Protein AF-A0A359C9A6-F1 (afdb_monomer_lite)

Structure (mmCIF, N/CA/C/O backbone):
data_AF-A0A359C9A6-F1
#
_entry.id   AF-A0A359C9A6-F1
#
loop_
_atom_site.group_PDB
_atom_site.id
_atom_site.type_symbol
_atom_site.label_atom_id
_atom_site.label_alt_id
_atom_site.label_comp_id
_atom_site.label_asym_id
_atom_site.label_entity_id
_atom_site.label_seq_id
_atom_site.pdbx_PDB_ins_code
_atom_site.Cartn_x
_atom_site.Cartn_y
_atom_site.Cartn_z
_atom_site.occupancy
_atom_site.B_iso_or_equiv
_atom_site.auth_seq_id
_atom_site.auth_comp_id
_atom_site.auth_asym_id
_atom_site.auth_atom_id
_atom_site.pdbx_PDB_model_num
ATOM 1 N N . MET A 1 1 ? 61.097 2.275 -68.998 1.00 52.09 1 MET A N 1
ATOM 2 C CA . MET A 1 1 ? 60.947 2.736 -67.596 1.00 52.09 1 MET A CA 1
ATOM 3 C C . MET A 1 1 ? 59.602 3.416 -67.296 1.00 52.09 1 MET A C 1
ATOM 5 O O . MET A 1 1 ? 59.250 3.487 -66.130 1.00 52.09 1 MET A O 1
ATOM 9 N N . GLY A 1 2 ? 58.821 3.863 -68.295 1.00 54.09 2 GLY A N 1
ATOM 10 C CA . GLY A 1 2 ? 57.549 4.572 -68.066 1.00 54.09 2 GLY A CA 1
ATOM 11 C C . GLY A 1 2 ? 56.332 3.724 -67.656 1.00 54.09 2 GLY A C 1
ATOM 12 O O . GLY A 1 2 ? 55.500 4.231 -66.917 1.00 54.09 2 GLY A O 1
ATOM 13 N N . SER A 1 3 ? 56.217 2.447 -68.058 1.00 57.09 3 SER A N 1
ATOM 14 C CA . SER A 1 3 ? 54.986 1.664 -67.798 1.00 57.09 3 SER A CA 1
ATOM 15 C C . SER A 1 3 ? 54.870 1.085 -66.380 1.00 57.09 3 SER A C 1
ATOM 17 O O . SER A 1 3 ? 53.768 0.799 -65.929 1.00 57.09 3 SER A O 1
ATOM 19 N N . LEU A 1 4 ? 55.984 0.946 -65.653 1.00 55.94 4 LEU A N 1
ATOM 20 C CA . LEU A 1 4 ? 55.997 0.465 -64.261 1.00 55.94 4 LEU A CA 1
ATOM 21 C C . LEU A 1 4 ? 55.474 1.516 -63.267 1.00 55.94 4 LEU A C 1
ATOM 23 O O . LEU A 1 4 ? 54.901 1.164 -62.241 1.00 55.94 4 LEU A O 1
ATOM 27 N N . ILE A 1 5 ? 55.636 2.806 -63.577 1.00 58.06 5 ILE A N 1
ATOM 28 C CA . ILE A 1 5 ? 55.186 3.910 -62.714 1.00 58.06 5 ILE A CA 1
ATOM 29 C C . ILE A 1 5 ? 53.667 4.116 -62.842 1.00 58.06 5 ILE A C 1
ATOM 31 O O . ILE A 1 5 ? 52.995 4.399 -61.852 1.00 58.06 5 ILE A O 1
ATOM 35 N N . THR A 1 6 ? 53.103 3.916 -64.037 1.00 61.62 6 THR A N 1
ATOM 36 C CA . THR A 1 6 ? 51.656 4.044 -64.281 1.00 61.62 6 THR A CA 1
ATOM 37 C C . THR A 1 6 ? 50.855 2.926 -63.604 1.00 61.62 6 THR A C 1
ATOM 39 O O . THR A 1 6 ? 49.805 3.195 -63.025 1.00 61.62 6 THR A O 1
ATOM 42 N N . ASP A 1 7 ? 51.376 1.692 -63.611 1.00 67.75 7 ASP A N 1
ATOM 43 C CA . ASP A 1 7 ? 50.737 0.537 -62.960 1.00 67.75 7 ASP A CA 1
ATOM 44 C C . ASP A 1 7 ? 50.743 0.659 -61.425 1.00 67.75 7 ASP A C 1
ATOM 46 O O . ASP A 1 7 ? 49.736 0.406 -60.761 1.00 67.75 7 ASP A O 1
ATOM 50 N N . ALA A 1 8 ? 51.843 1.150 -60.845 1.00 66.38 8 ALA A N 1
ATOM 51 C CA . ALA A 1 8 ? 51.929 1.406 -59.408 1.00 66.38 8 ALA A CA 1
ATOM 52 C C . ALA A 1 8 ? 50.921 2.476 -58.942 1.00 66.38 8 ALA A C 1
ATOM 54 O O . ALA A 1 8 ? 50.250 2.289 -57.926 1.00 66.38 8 ALA A O 1
ATOM 55 N N . GLY A 1 9 ? 50.756 3.563 -59.706 1.00 67.69 9 GLY A N 1
ATOM 56 C CA . GLY A 1 9 ? 49.781 4.617 -59.402 1.00 67.69 9 GLY A CA 1
ATOM 57 C C . GLY A 1 9 ? 48.327 4.132 -59.455 1.00 67.69 9 GLY A C 1
ATOM 58 O O . GLY A 1 9 ? 47.538 4.445 -58.562 1.00 67.69 9 GLY A O 1
ATOM 59 N N . ALA A 1 10 ? 47.981 3.309 -60.450 1.00 69.00 10 ALA A N 1
ATOM 60 C CA . ALA A 1 10 ? 46.645 2.726 -60.580 1.00 69.00 10 ALA A CA 1
ATOM 61 C C . ALA A 1 10 ? 46.309 1.774 -59.419 1.00 69.00 10 ALA A C 1
ATOM 63 O O . ALA A 1 10 ? 45.193 1.787 -58.897 1.00 69.00 10 ALA A O 1
ATOM 64 N N . ARG A 1 11 ? 47.291 0.986 -58.963 1.00 67.75 11 ARG A N 1
ATOM 65 C CA . ARG A 1 11 ? 47.116 0.059 -57.837 1.00 67.75 11 ARG A CA 1
ATOM 66 C C . ARG A 1 11 ? 46.923 0.800 -56.517 1.00 67.75 11 ARG A C 1
ATOM 68 O O . ARG A 1 11 ? 46.015 0.446 -55.774 1.00 67.75 11 ARG A O 1
ATOM 75 N N . VAL A 1 12 ? 47.694 1.855 -56.245 1.00 70.81 12 VAL A N 1
ATOM 76 C CA . VAL A 1 12 ? 47.516 2.680 -55.031 1.00 70.81 12 VAL A CA 1
ATOM 77 C C . VAL A 1 12 ? 46.136 3.350 -55.004 1.00 70.81 12 VAL A C 1
ATOM 79 O O . VAL A 1 12 ? 45.480 3.338 -53.964 1.00 70.81 12 VAL A O 1
ATOM 82 N N . ALA A 1 13 ? 45.650 3.862 -56.140 1.00 71.81 13 ALA A N 1
ATOM 83 C CA . ALA A 1 13 ? 44.307 4.440 -56.238 1.00 71.81 13 ALA A CA 1
ATOM 84 C C . ALA A 1 13 ? 43.193 3.398 -56.002 1.00 71.81 13 ALA A C 1
ATOM 86 O O . ALA A 1 13 ? 42.234 3.675 -55.282 1.00 71.81 13 ALA A O 1
ATOM 87 N N . ALA A 1 14 ? 43.336 2.186 -56.549 1.00 75.06 14 ALA A N 1
ATOM 88 C CA . ALA A 1 14 ? 42.387 1.093 -56.335 1.00 75.06 14 ALA A CA 1
ATOM 89 C C . ALA A 1 14 ? 42.367 0.611 -54.872 1.00 75.06 14 ALA A C 1
ATOM 91 O O . ALA A 1 14 ? 41.291 0.434 -54.301 1.00 75.06 14 ALA A O 1
ATOM 92 N N . TYR A 1 15 ? 43.537 0.460 -54.238 1.00 69.00 15 TYR A N 1
ATOM 93 C CA . TYR A 1 15 ? 43.628 0.123 -52.814 1.00 69.00 15 TYR A CA 1
ATOM 94 C C . TYR A 1 15 ? 43.032 1.217 -51.920 1.00 69.00 15 TYR A C 1
ATOM 96 O O . TYR A 1 15 ? 42.293 0.896 -50.993 1.00 69.00 15 TYR A O 1
ATOM 104 N N . GLY A 1 16 ? 43.281 2.496 -52.222 1.00 70.19 16 GLY A N 1
ATOM 105 C CA . GLY A 1 16 ? 42.669 3.617 -51.502 1.00 70.19 16 GLY A CA 1
ATOM 106 C C . GLY A 1 16 ? 41.141 3.637 -51.620 1.00 70.19 16 GLY A C 1
ATOM 107 O O . GLY A 1 16 ? 40.448 3.861 -50.631 1.00 70.19 16 GLY A O 1
ATOM 108 N N . GLY A 1 17 ? 40.601 3.325 -52.804 1.00 70.12 17 GLY A N 1
ATOM 109 C CA . GLY A 1 17 ? 39.157 3.195 -53.019 1.00 70.12 17 GLY A CA 1
ATOM 110 C C . GLY A 1 17 ? 38.531 2.028 -52.249 1.00 70.12 17 GLY A C 1
ATOM 111 O O . GLY A 1 17 ? 37.484 2.197 -51.629 1.00 70.12 17 GLY A O 1
ATOM 112 N N . LEU A 1 18 ? 39.183 0.860 -52.237 1.00 72.94 18 LEU A N 1
ATOM 113 C CA . LEU A 1 18 ? 38.721 -0.310 -51.480 1.00 72.94 18 LEU A CA 1
ATOM 114 C C . LEU A 1 18 ? 38.765 -0.076 -49.964 1.00 72.94 18 LEU A C 1
ATOM 116 O O . LEU A 1 18 ? 37.812 -0.432 -49.274 1.00 72.94 18 LEU A O 1
ATOM 120 N N . ALA A 1 19 ? 39.823 0.564 -49.457 1.00 69.56 19 ALA A N 1
ATOM 121 C CA . ALA A 1 19 ? 39.933 0.936 -48.048 1.00 69.56 19 ALA A CA 1
ATOM 122 C C . ALA A 1 19 ? 38.828 1.925 -47.636 1.00 69.56 19 ALA A C 1
ATOM 124 O O . ALA A 1 19 ? 38.146 1.701 -46.642 1.00 69.56 19 ALA A O 1
ATOM 125 N N . HIS A 1 20 ? 38.565 2.950 -48.454 1.00 72.44 20 HIS A N 1
ATOM 126 C CA . HIS A 1 20 ? 37.504 3.925 -48.188 1.00 72.44 20 HIS A CA 1
ATOM 127 C C . HIS A 1 20 ? 36.092 3.305 -48.190 1.00 72.44 20 HIS A C 1
ATOM 129 O O . HIS A 1 20 ? 35.218 3.721 -47.427 1.00 72.44 20 HIS A O 1
ATOM 135 N N . VAL A 1 21 ? 35.844 2.307 -49.047 1.00 75.75 21 VAL A N 1
ATOM 136 C CA . VAL A 1 21 ? 34.571 1.564 -49.069 1.00 75.75 21 VAL A CA 1
ATOM 137 C C . VAL A 1 21 ? 34.433 0.657 -47.841 1.00 75.75 21 VAL A C 1
ATOM 139 O O . VAL A 1 21 ? 33.341 0.585 -47.278 1.00 75.75 21 VAL A O 1
ATOM 142 N N . ALA A 1 22 ? 35.515 0.006 -47.403 1.00 73.31 22 ALA A N 1
ATOM 143 C CA . ALA A 1 22 ? 35.524 -0.812 -46.191 1.00 73.31 22 ALA A CA 1
ATOM 144 C C . ALA A 1 22 ? 35.267 0.032 -44.929 1.00 73.31 22 ALA A C 1
ATOM 146 O O . ALA A 1 22 ? 34.376 -0.303 -44.154 1.00 73.31 22 ALA A O 1
ATOM 147 N N . GLU A 1 23 ? 35.940 1.180 -44.786 1.00 78.88 23 GLU A N 1
ATOM 148 C CA . GLU A 1 23 ? 35.720 2.123 -43.677 1.00 78.88 23 GLU A CA 1
ATOM 149 C C . GLU A 1 23 ? 34.265 2.610 -43.614 1.00 78.88 23 GLU A C 1
ATOM 151 O O . GLU A 1 23 ? 33.639 2.585 -42.554 1.00 78.88 23 GLU A O 1
ATOM 156 N N . LYS A 1 24 ? 33.673 2.976 -44.762 1.00 80.50 24 LYS A N 1
ATOM 157 C CA . LYS A 1 24 ? 32.244 3.327 -44.840 1.00 80.50 24 LYS A CA 1
ATOM 158 C C . LYS A 1 24 ? 31.329 2.167 -44.447 1.00 80.50 24 LYS A C 1
ATOM 160 O O . LYS A 1 24 ? 30.281 2.399 -43.846 1.00 80.50 24 LYS A O 1
ATOM 165 N N . GLY A 1 25 ? 31.691 0.933 -44.796 1.00 80.06 25 GLY A N 1
ATOM 166 C CA . GLY A 1 25 ? 30.962 -0.272 -44.397 1.00 80.06 25 GLY A CA 1
ATOM 167 C C . GLY A 1 25 ? 30.963 -0.474 -42.881 1.00 80.06 25 GLY A C 1
ATOM 168 O O . GLY A 1 25 ? 29.903 -0.711 -42.297 1.00 80.06 25 GLY A O 1
ATOM 169 N N . ASP A 1 26 ? 32.119 -0.299 -42.243 1.00 85.19 26 ASP A N 1
ATOM 170 C CA . ASP A 1 26 ? 32.290 -0.428 -40.793 1.00 85.19 26 ASP A CA 1
ATOM 171 C C . ASP A 1 26 ? 31.567 0.691 -40.020 1.00 85.19 26 ASP A C 1
ATOM 173 O O . ASP A 1 26 ? 30.913 0.433 -39.000 1.00 85.19 26 ASP A O 1
ATOM 177 N N . GLU A 1 27 ? 31.593 1.927 -40.530 1.00 88.88 27 GLU A N 1
ATOM 178 C CA . GLU A 1 27 ? 30.810 3.039 -39.977 1.00 88.88 27 GLU A CA 1
ATOM 179 C C . GLU A 1 27 ? 29.303 2.771 -40.063 1.00 88.88 27 GLU A C 1
ATOM 181 O O . GLU A 1 27 ? 28.581 2.922 -39.071 1.00 88.88 27 GLU A O 1
ATOM 186 N N . MET A 1 28 ? 28.818 2.326 -41.227 1.00 90.06 28 MET A N 1
ATOM 187 C CA . MET A 1 28 ? 27.407 1.982 -41.424 1.00 90.06 28 MET A CA 1
ATOM 188 C C . MET A 1 28 ? 26.975 0.827 -40.517 1.00 90.06 28 MET A C 1
ATOM 190 O O . MET A 1 28 ? 25.925 0.906 -39.878 1.00 90.06 28 MET A O 1
ATOM 194 N N . MET A 1 29 ? 27.794 -0.222 -40.402 1.00 92.06 29 MET A N 1
ATOM 195 C CA . MET A 1 29 ? 27.547 -1.347 -39.496 1.00 92.06 29 MET A CA 1
ATOM 196 C C . MET A 1 29 ? 27.434 -0.878 -38.040 1.00 92.06 29 MET A C 1
ATOM 198 O O . MET A 1 29 ? 26.499 -1.251 -37.326 1.00 92.06 29 MET A O 1
ATOM 202 N N . THR A 1 30 ? 28.337 0.005 -37.609 1.00 92.88 30 THR A N 1
ATOM 203 C CA . THR A 1 30 ? 28.322 0.577 -36.257 1.00 92.88 30 THR A CA 1
ATOM 204 C C . THR A 1 30 ? 27.037 1.368 -35.985 1.00 92.88 30 THR A C 1
ATOM 206 O O . THR A 1 30 ? 26.458 1.253 -34.900 1.00 92.88 30 THR A O 1
ATOM 209 N N . TRP A 1 31 ? 26.544 2.138 -36.962 1.00 96.00 31 TRP A N 1
ATOM 210 C CA . TRP A 1 31 ? 25.265 2.846 -36.854 1.00 96.00 31 TRP A CA 1
ATOM 211 C C . TRP A 1 31 ? 24.077 1.899 -36.681 1.00 96.00 31 TRP A C 1
ATOM 213 O O . TRP A 1 31 ? 23.243 2.136 -35.804 1.00 96.00 31 TRP A O 1
ATOM 223 N N . TYR A 1 32 ? 24.017 0.807 -37.447 1.00 96.69 32 TYR A N 1
ATOM 224 C CA . TYR A 1 32 ? 22.942 -0.181 -37.314 1.00 96.69 32 TYR A CA 1
ATOM 225 C C . TYR A 1 32 ? 22.950 -0.878 -35.952 1.00 96.69 32 TYR A C 1
ATOM 227 O O . TYR A 1 32 ? 21.889 -1.037 -35.348 1.00 96.69 32 TYR A O 1
ATOM 235 N N . ILE A 1 33 ? 24.126 -1.232 -35.423 1.00 96.88 33 ILE A N 1
ATOM 236 C CA . ILE A 1 33 ? 24.245 -1.836 -34.087 1.00 96.88 33 ILE A CA 1
ATOM 237 C C . ILE A 1 33 ? 23.727 -0.869 -33.015 1.00 96.88 33 ILE A C 1
ATOM 239 O O . ILE A 1 33 ? 22.909 -1.250 -32.176 1.00 96.88 33 ILE A O 1
ATOM 243 N N . ARG A 1 34 ? 24.147 0.403 -33.059 1.00 97.44 34 ARG A N 1
ATOM 244 C CA . ARG A 1 34 ? 23.687 1.433 -32.112 1.00 97.44 34 ARG A CA 1
ATOM 245 C C . ARG A 1 34 ? 22.178 1.653 -32.205 1.00 97.44 34 ARG A C 1
ATOM 247 O O . ARG A 1 34 ? 21.505 1.666 -31.177 1.00 97.44 34 ARG A O 1
ATOM 254 N N . ALA A 1 35 ? 21.641 1.764 -33.420 1.00 97.31 35 ALA A N 1
ATOM 255 C CA . ALA A 1 35 ? 20.206 1.907 -33.647 1.00 97.31 35 ALA A CA 1
ATOM 256 C C . ALA A 1 35 ? 19.422 0.697 -33.113 1.00 97.31 35 ALA A C 1
ATOM 258 O O . ALA A 1 35 ? 18.404 0.876 -32.447 1.00 97.31 35 ALA A O 1
ATOM 259 N N . GLY A 1 36 ? 19.927 -0.521 -33.330 1.00 97.69 36 GLY A N 1
ATOM 260 C CA . GLY A 1 36 ? 19.341 -1.754 -32.806 1.00 97.69 36 GLY A CA 1
ATOM 261 C C . GLY A 1 36 ? 19.309 -1.794 -31.277 1.00 97.69 36 GLY A C 1
ATOM 262 O O . GLY A 1 36 ? 18.276 -2.128 -30.700 1.00 97.69 36 GLY A O 1
ATOM 263 N N . ILE A 1 37 ? 20.393 -1.384 -30.611 1.00 98.31 37 ILE A N 1
ATOM 264 C CA . ILE A 1 37 ? 20.450 -1.286 -29.143 1.00 98.31 37 ILE A CA 1
ATOM 265 C C . ILE A 1 37 ? 19.446 -0.248 -28.628 1.00 98.31 37 ILE A C 1
ATOM 267 O O . ILE A 1 37 ? 18.682 -0.543 -27.709 1.00 98.31 37 ILE A O 1
ATOM 271 N N . CYS A 1 38 ? 19.402 0.946 -29.228 1.00 98.12 38 CYS A N 1
ATOM 272 C CA . CYS A 1 38 ? 18.449 1.988 -28.842 1.00 98.12 38 CYS A CA 1
ATOM 273 C C . CYS A 1 38 ? 16.997 1.527 -29.023 1.00 98.12 38 CYS A C 1
ATOM 275 O O . CYS A 1 38 ? 16.172 1.708 -28.127 1.00 98.12 38 CYS A O 1
ATOM 277 N N . PHE A 1 39 ? 16.690 0.894 -30.156 1.00 98.19 39 PHE A N 1
ATOM 278 C CA . PHE A 1 39 ? 15.356 0.384 -30.447 1.00 98.19 39 PHE A CA 1
ATOM 279 C C . PHE A 1 39 ? 14.958 -0.751 -29.496 1.00 98.19 39 PHE A C 1
ATOM 281 O O . PHE A 1 39 ? 13.872 -0.717 -28.918 1.00 98.19 39 PHE A O 1
ATOM 288 N N . GLY A 1 40 ? 15.853 -1.713 -29.257 1.00 98.31 40 GLY A N 1
ATOM 289 C CA . GLY A 1 40 ? 15.638 -2.793 -28.294 1.00 98.31 40 GLY A CA 1
ATOM 290 C C . GLY A 1 40 ? 15.427 -2.274 -26.869 1.00 98.31 40 GLY A C 1
ATOM 291 O O . GLY A 1 40 ? 14.507 -2.716 -26.182 1.00 98.31 40 GLY A O 1
ATOM 292 N N . GLY A 1 41 ? 16.216 -1.282 -26.447 1.00 98.50 41 GLY A N 1
ATOM 293 C CA . GLY A 1 41 ? 16.053 -0.608 -25.159 1.00 98.50 41 GLY A CA 1
ATOM 294 C C . GLY A 1 41 ? 14.704 0.101 -25.031 1.00 98.50 41 GLY A C 1
ATOM 295 O O . GLY A 1 41 ? 14.043 -0.019 -23.999 1.00 98.50 41 GLY A O 1
ATOM 296 N N . LEU A 1 42 ? 14.247 0.775 -26.090 1.00 98.50 42 LEU A N 1
ATOM 297 C CA . LEU A 1 42 ? 12.938 1.427 -26.118 1.00 98.50 42 LEU A CA 1
ATOM 298 C C . LEU A 1 42 ? 11.794 0.408 -26.028 1.00 98.50 42 LEU A C 1
ATOM 300 O O . LEU A 1 42 ? 10.893 0.579 -25.208 1.00 98.50 42 LEU A O 1
ATOM 304 N N . LEU A 1 43 ? 11.847 -0.679 -26.803 1.00 98.50 43 LEU A N 1
ATOM 305 C CA . LEU A 1 43 ? 10.851 -1.753 -26.731 1.00 98.50 43 LEU A CA 1
ATOM 306 C C . LEU A 1 43 ? 10.803 -2.397 -25.341 1.00 98.50 43 LEU A C 1
ATOM 308 O O . LEU A 1 43 ? 9.717 -2.601 -24.796 1.00 98.50 43 LEU A O 1
ATOM 312 N N . MET A 1 44 ? 11.967 -2.665 -24.744 1.00 98.25 44 MET A N 1
ATOM 313 C CA . MET A 1 44 ? 12.064 -3.189 -23.382 1.00 98.25 44 MET A CA 1
ATOM 314 C C . MET A 1 44 ? 11.471 -2.204 -22.365 1.00 98.25 44 MET A C 1
ATOM 316 O O . MET A 1 44 ? 10.664 -2.597 -21.525 1.00 98.25 44 MET A O 1
ATOM 320 N N . GLY A 1 45 ? 11.806 -0.915 -22.464 1.00 98.31 45 GLY A N 1
ATOM 321 C CA . GLY A 1 45 ? 11.276 0.127 -21.583 1.00 98.31 45 GLY A CA 1
ATOM 322 C C . GLY A 1 45 ? 9.756 0.269 -21.682 1.00 98.31 45 GLY A C 1
ATOM 323 O O . GLY A 1 45 ? 9.076 0.370 -20.658 1.00 98.31 45 GLY A O 1
ATOM 324 N N . VAL A 1 46 ? 9.198 0.193 -22.893 1.00 98.44 46 VAL A N 1
ATOM 325 C CA . VAL A 1 46 ? 7.744 0.168 -23.114 1.00 98.44 46 VAL A CA 1
ATOM 326 C C . VAL A 1 46 ? 7.130 -1.089 -22.500 1.00 98.44 46 VAL A C 1
ATOM 328 O O . VAL A 1 46 ? 6.138 -0.993 -21.778 1.00 98.44 46 VAL A O 1
ATOM 331 N N . TRP A 1 47 ? 7.723 -2.264 -22.720 1.00 98.25 47 TRP A N 1
ATOM 332 C CA . TRP A 1 47 ? 7.225 -3.526 -22.170 1.00 98.25 47 TRP A CA 1
ATOM 333 C C . TRP A 1 47 ? 7.201 -3.529 -20.633 1.00 98.25 47 TRP A C 1
ATOM 335 O O . TRP A 1 47 ? 6.161 -3.839 -20.041 1.00 98.25 47 TRP A O 1
ATOM 345 N N . ILE A 1 48 ? 8.295 -3.107 -19.988 1.00 98.31 48 ILE A N 1
ATOM 346 C CA . ILE A 1 48 ? 8.389 -2.962 -18.526 1.00 98.31 48 ILE A CA 1
ATOM 347 C C . ILE A 1 48 ? 7.330 -1.982 -18.026 1.00 98.31 48 ILE A C 1
ATOM 349 O O . ILE A 1 48 ? 6.601 -2.288 -17.083 1.00 98.31 48 ILE A O 1
ATOM 353 N N . SER A 1 49 ? 7.195 -0.830 -18.682 1.00 97.69 49 SER A N 1
ATOM 354 C CA . SER A 1 49 ? 6.228 0.198 -18.291 1.00 97.69 49 SER A CA 1
ATOM 355 C C . SER A 1 49 ? 4.790 -0.322 -18.372 1.00 97.69 49 SER A C 1
ATOM 357 O O . SER A 1 49 ? 4.010 -0.151 -17.437 1.00 97.69 49 SER A O 1
ATOM 359 N N . LEU A 1 50 ? 4.437 -1.037 -19.444 1.00 97.88 50 LEU A N 1
ATOM 360 C CA . LEU A 1 50 ? 3.119 -1.659 -19.592 1.00 97.88 50 LEU A CA 1
ATOM 361 C C . LEU A 1 50 ? 2.866 -2.754 -18.545 1.00 97.88 50 LEU A C 1
ATOM 363 O O . LEU A 1 50 ? 1.731 -2.929 -18.101 1.00 97.88 50 LEU A O 1
ATOM 367 N N . ARG A 1 51 ? 3.889 -3.520 -18.153 1.00 97.56 51 ARG A N 1
ATOM 368 C CA . ARG A 1 51 ? 3.785 -4.516 -17.075 1.00 97.56 51 ARG A CA 1
ATOM 369 C C . ARG A 1 51 ? 3.581 -3.849 -15.717 1.00 97.56 51 ARG A C 1
ATOM 371 O O . ARG A 1 51 ? 2.622 -4.190 -15.030 1.00 97.56 51 ARG A O 1
ATOM 378 N N . TYR A 1 52 ? 4.399 -2.850 -15.400 1.00 96.50 52 TYR A N 1
ATOM 379 C CA . TYR A 1 52 ? 4.302 -2.062 -14.175 1.00 96.50 52 TYR A CA 1
ATOM 380 C C . TYR A 1 52 ? 2.917 -1.428 -14.014 1.00 96.50 52 TYR A C 1
ATOM 382 O O . TYR A 1 52 ? 2.277 -1.594 -12.979 1.00 96.50 52 TYR A O 1
ATOM 390 N N . GLN A 1 53 ? 2.401 -0.776 -15.061 1.00 96.69 53 GLN A N 1
ATOM 391 C CA . GLN A 1 53 ? 1.080 -0.143 -15.017 1.00 96.69 53 GLN A CA 1
ATOM 392 C C . GLN A 1 53 ? -0.039 -1.159 -14.765 1.00 96.69 53 GLN A C 1
ATOM 394 O O . GLN A 1 53 ? -0.933 -0.901 -13.960 1.00 96.69 53 GLN A O 1
ATOM 399 N N . ARG A 1 54 ? 0.018 -2.338 -15.399 1.00 95.94 54 ARG A N 1
A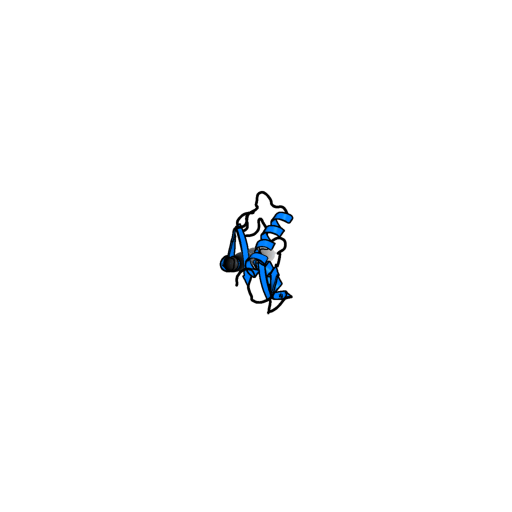TOM 400 C CA . ARG A 1 54 ? -0.954 -3.414 -15.143 1.00 95.94 54 ARG A CA 1
ATOM 401 C C . ARG A 1 54 ? -0.898 -3.895 -13.696 1.00 95.94 54 ARG A C 1
ATOM 403 O O . ARG A 1 54 ? -1.946 -4.033 -13.070 1.00 95.94 54 ARG A O 1
ATOM 410 N N . ASP A 1 55 ? 0.300 -4.106 -13.161 1.00 93.75 55 ASP A N 1
ATOM 411 C CA . ASP A 1 55 ? 0.483 -4.617 -11.801 1.00 93.75 55 ASP A CA 1
ATOM 412 C C . ASP A 1 55 ? 0.031 -3.593 -10.753 1.00 93.75 55 ASP A C 1
ATOM 414 O O . ASP A 1 55 ? -0.691 -3.946 -9.819 1.00 93.75 55 ASP A O 1
ATOM 418 N N . VAL A 1 56 ? 0.352 -2.310 -10.954 1.00 92.81 56 VAL A N 1
ATOM 419 C CA . VAL A 1 56 ? -0.118 -1.205 -10.103 1.00 92.81 56 VAL A CA 1
ATOM 420 C C . VAL A 1 56 ? -1.639 -1.077 -10.155 1.00 92.81 56 VAL A C 1
ATOM 422 O O . VAL A 1 56 ? -2.276 -0.908 -9.115 1.00 92.81 56 VAL A O 1
ATOM 425 N N . GLN A 1 57 ? -2.253 -1.182 -11.335 1.00 92.25 57 GLN A N 1
ATOM 426 C CA . GLN A 1 57 ? -3.712 -1.137 -11.460 1.00 92.25 57 GLN A CA 1
ATOM 427 C C . GLN A 1 57 ? -4.381 -2.334 -10.778 1.00 92.25 57 GLN A C 1
ATOM 429 O O . GLN A 1 57 ? -5.377 -2.157 -10.076 1.00 92.25 57 GLN A O 1
ATOM 434 N N . ALA A 1 58 ? -3.836 -3.540 -10.942 1.00 88.06 58 ALA A N 1
ATOM 435 C CA . ALA A 1 58 ? -4.337 -4.733 -10.270 1.00 88.06 58 ALA A CA 1
ATOM 436 C C . ALA A 1 58 ? -4.208 -4.613 -8.743 1.00 88.06 58 ALA A C 1
ATOM 438 O O . ALA A 1 58 ? -5.160 -4.913 -8.024 1.00 88.06 58 ALA A O 1
ATOM 439 N N . ALA A 1 59 ? -3.073 -4.111 -8.246 1.00 84.75 59 ALA A N 1
ATOM 440 C CA . ALA A 1 59 ? -2.871 -3.841 -6.826 1.00 84.75 59 ALA A CA 1
ATOM 441 C C . ALA A 1 59 ? -3.887 -2.820 -6.293 1.00 84.75 59 ALA A C 1
ATOM 443 O O . ALA A 1 59 ? -4.585 -3.107 -5.324 1.00 84.75 59 ALA A O 1
ATOM 444 N N . ARG A 1 60 ? -4.069 -1.683 -6.980 1.00 84.25 60 ARG A N 1
ATOM 445 C CA . ARG A 1 60 ? -5.076 -0.672 -6.610 1.00 84.25 60 ARG A CA 1
ATOM 446 C C . ARG A 1 60 ? -6.492 -1.246 -6.576 1.00 84.25 60 ARG A C 1
ATOM 448 O O . ARG A 1 60 ? -7.245 -0.937 -5.656 1.00 84.25 60 ARG A O 1
ATOM 455 N N . LYS A 1 61 ? -6.865 -2.096 -7.539 1.00 85.50 61 LYS A N 1
ATOM 456 C CA . LYS A 1 61 ? -8.176 -2.769 -7.548 1.00 85.50 61 LYS A CA 1
ATOM 457 C C . LYS A 1 61 ? -8.366 -3.678 -6.331 1.00 85.50 61 LYS A C 1
ATOM 459 O O . LYS A 1 61 ? -9.420 -3.627 -5.710 1.00 85.50 61 LYS A O 1
ATOM 464 N N . ARG A 1 62 ? -7.347 -4.457 -5.946 1.00 79.62 62 ARG A N 1
ATOM 465 C CA . ARG A 1 62 ? -7.409 -5.315 -4.746 1.00 79.62 62 ARG A CA 1
ATOM 466 C C . ARG A 1 62 ? -7.623 -4.504 -3.464 1.00 79.62 62 ARG A C 1
ATOM 468 O O . ARG A 1 62 ? -8.493 -4.855 -2.675 1.00 79.62 62 ARG A O 1
ATOM 475 N N . VAL A 1 63 ? -6.891 -3.399 -3.308 1.00 82.62 63 VAL A N 1
ATOM 476 C CA . VAL A 1 63 ? -6.999 -2.498 -2.142 1.00 82.62 63 VAL A CA 1
ATOM 477 C C . VAL A 1 63 ? -8.324 -1.726 -2.124 1.00 82.62 63 VAL A C 1
ATOM 479 O O . VAL A 1 63 ? -8.845 -1.370 -1.078 1.00 82.62 63 VAL A O 1
ATOM 482 N N . THR A 1 64 ? -8.918 -1.438 -3.279 1.00 79.81 64 THR A N 1
ATOM 483 C CA . THR A 1 64 ? -10.175 -0.670 -3.315 1.00 79.81 64 THR A CA 1
ATOM 484 C C . THR A 1 64 ? -11.421 -1.530 -3.133 1.00 79.81 64 THR A C 1
ATOM 486 O O . THR A 1 64 ? -12.419 -1.006 -2.648 1.00 79.81 64 THR A O 1
ATOM 489 N N . ALA A 1 65 ? -11.372 -2.815 -3.499 1.00 77.31 65 ALA A N 1
ATOM 490 C CA . ALA A 1 65 ? -12.527 -3.714 -3.475 1.00 77.31 65 ALA A CA 1
ATOM 491 C C . ALA A 1 65 ? -12.763 -4.415 -2.125 1.00 77.31 65 ALA A C 1
ATOM 493 O O . ALA A 1 65 ? -13.878 -4.857 -1.864 1.00 77.31 65 ALA A O 1
ATOM 494 N N . GLY A 1 66 ? -11.728 -4.559 -1.291 1.00 77.25 66 GLY A N 1
ATOM 495 C CA . GLY A 1 66 ? -11.789 -5.368 -0.066 1.00 77.25 66 GLY A CA 1
ATOM 496 C C . GLY A 1 66 ? -11.964 -4.583 1.233 1.00 77.25 66 GLY A C 1
ATOM 497 O O . GLY A 1 66 ? -11.967 -5.196 2.299 1.00 77.25 66 GLY A O 1
ATOM 498 N N . SER A 1 67 ? -12.058 -3.254 1.165 1.00 88.31 67 SER A N 1
ATOM 499 C CA . SER A 1 67 ? -12.090 -2.405 2.351 1.00 88.31 67 SER A CA 1
ATOM 500 C C . SER A 1 67 ? -13.497 -2.011 2.775 1.00 88.31 67 SER A C 1
ATOM 502 O O . SER A 1 67 ? -14.427 -1.910 1.974 1.00 88.31 67 SER A O 1
ATOM 504 N N . ARG A 1 68 ? -13.644 -1.774 4.073 1.00 90.88 68 ARG A N 1
ATOM 505 C CA . ARG A 1 68 ? -14.832 -1.222 4.714 1.00 90.88 68 ARG A CA 1
ATOM 506 C C . ARG A 1 68 ? -14.463 0.108 5.356 1.00 90.88 68 ARG A C 1
ATOM 508 O O . ARG A 1 68 ? -13.301 0.347 5.672 1.00 90.88 68 ARG A O 1
ATOM 515 N N . MET A 1 69 ? -15.460 0.958 5.561 1.00 91.06 69 MET A N 1
ATOM 516 C CA . MET A 1 69 ? -15.303 2.218 6.285 1.00 91.06 69 MET A CA 1
ATOM 517 C C . MET A 1 69 ? -16.054 2.138 7.609 1.00 91.06 69 MET A C 1
ATOM 519 O O . MET A 1 69 ? -17.127 1.536 7.672 1.00 91.06 69 MET A O 1
ATOM 523 N N . ILE A 1 70 ? -15.494 2.741 8.651 1.00 89.31 70 ILE A N 1
ATOM 524 C CA . ILE A 1 70 ? -16.170 2.976 9.925 1.00 89.31 70 ILE A CA 1
ATOM 525 C C . ILE A 1 70 ? -16.030 4.444 10.308 1.00 89.31 70 ILE A C 1
ATOM 527 O O . ILE A 1 70 ? -14.968 5.034 10.117 1.00 89.31 70 ILE A O 1
ATOM 531 N N . GLU A 1 71 ? -17.100 5.033 10.830 1.00 90.44 71 GLU A N 1
ATOM 532 C CA . GLU A 1 71 ? -17.060 6.371 11.410 1.00 90.44 71 GLU A CA 1
ATOM 533 C C . GLU A 1 71 ? -16.659 6.271 12.878 1.00 90.44 71 GLU A C 1
ATOM 535 O O . GLU A 1 71 ? -17.213 5.475 13.631 1.00 90.44 71 GLU A O 1
ATOM 540 N N . THR A 1 72 ? -15.689 7.082 13.285 1.00 87.56 72 THR A N 1
ATOM 541 C CA . THR A 1 72 ? -15.259 7.190 14.680 1.00 87.56 72 THR A CA 1
ATOM 542 C C . THR A 1 72 ? -15.322 8.647 15.118 1.00 87.56 72 THR A C 1
ATOM 544 O O . THR A 1 72 ? -15.424 9.556 14.291 1.00 87.56 72 THR A O 1
ATOM 547 N N . LYS A 1 73 ? -15.167 8.911 16.419 1.00 88.62 73 LYS A N 1
ATOM 548 C CA . LYS A 1 73 ? -15.021 10.289 16.921 1.00 88.62 73 LYS A CA 1
ATOM 549 C C . LYS A 1 73 ? -13.791 11.028 16.364 1.00 88.62 73 LYS A C 1
ATOM 551 O O . LYS A 1 73 ? -13.720 12.243 16.478 1.00 88.62 73 LYS A O 1
ATOM 556 N N . PHE A 1 74 ? -12.847 10.303 15.757 1.00 89.19 74 PHE A N 1
ATOM 557 C CA . PHE A 1 74 ? -11.660 10.841 15.087 1.00 89.19 74 PHE A CA 1
ATOM 558 C C . PHE A 1 74 ? -11.819 10.857 13.555 1.00 89.19 74 PHE A C 1
ATOM 560 O O . PHE A 1 74 ? -10.846 10.991 12.821 1.00 89.19 74 PHE A O 1
ATOM 567 N N . GLY A 1 75 ? -13.047 10.700 13.055 1.00 90.00 75 GLY A N 1
ATOM 568 C CA . GLY A 1 75 ? -13.361 10.634 11.633 1.00 90.00 75 GLY A CA 1
ATOM 569 C C . GLY A 1 75 ? -13.361 9.214 11.070 1.00 90.00 75 GLY A C 1
ATOM 570 O O . GLY A 1 75 ? -13.270 8.218 11.798 1.00 90.00 75 GLY A O 1
ATOM 571 N N . ARG A 1 76 ? -13.503 9.137 9.743 1.00 92.69 76 ARG A N 1
ATOM 572 C CA . ARG A 1 76 ? -13.628 7.874 9.011 1.00 92.69 76 ARG A CA 1
ATOM 573 C C . ARG A 1 76 ? -12.319 7.086 9.007 1.00 92.69 76 ARG A C 1
ATOM 575 O O . ARG A 1 76 ? -11.254 7.642 8.743 1.00 92.69 76 ARG A O 1
ATOM 582 N N . ILE A 1 77 ? -12.411 5.778 9.197 1.00 93.06 77 ILE A N 1
ATOM 583 C CA . ILE A 1 77 ? -11.274 4.859 9.152 1.00 93.06 77 ILE A CA 1
ATOM 584 C C . ILE A 1 77 ? -11.584 3.738 8.174 1.00 93.06 77 ILE A C 1
ATOM 586 O O . ILE A 1 77 ? -12.643 3.113 8.229 1.00 93.06 77 ILE A O 1
ATOM 590 N N . GLU A 1 78 ? -10.651 3.490 7.264 1.00 93.94 78 GLU A N 1
ATOM 591 C CA . GLU A 1 78 ? -10.692 2.331 6.384 1.00 93.94 78 GLU A CA 1
ATOM 592 C 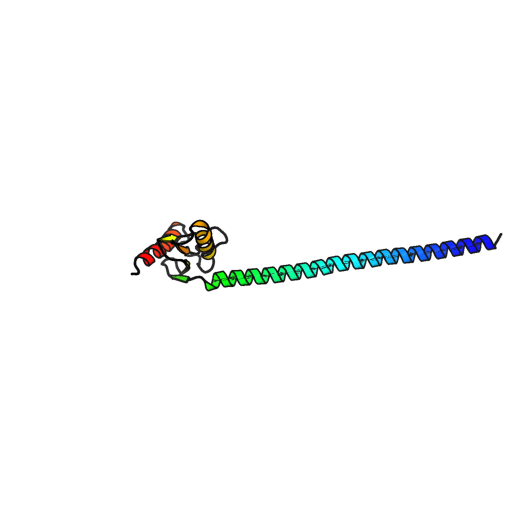C . GLU A 1 78 ? -10.142 1.105 7.111 1.00 93.94 78 GLU A C 1
ATOM 594 O O . GLU A 1 78 ? -9.112 1.187 7.776 1.00 93.94 78 GLU A O 1
ATOM 599 N N . TYR A 1 79 ? -10.801 -0.041 6.981 1.00 93.56 79 TYR A N 1
ATOM 600 C CA . TYR A 1 79 ? -10.338 -1.295 7.566 1.00 93.56 79 TYR A CA 1
ATOM 601 C C . TYR A 1 79 ? -10.718 -2.503 6.709 1.00 93.56 79 TYR A C 1
ATOM 603 O O . TYR A 1 79 ? -11.649 -2.466 5.905 1.00 93.56 79 TYR A O 1
ATOM 611 N N . GLY A 1 80 ? -9.992 -3.597 6.904 1.00 92.69 80 GLY A N 1
ATOM 612 C CA . GLY A 1 80 ? -10.300 -4.919 6.381 1.00 92.69 80 GLY A CA 1
ATOM 613 C C . GLY A 1 80 ? -10.800 -5.839 7.486 1.00 92.69 80 GLY A C 1
ATOM 614 O O . GLY A 1 80 ? -10.384 -5.713 8.636 1.00 92.69 80 GLY A O 1
ATOM 615 N N . ASP A 1 81 ? -11.685 -6.762 7.125 1.00 92.00 81 ASP A N 1
ATOM 616 C CA . ASP A 1 81 ? -12.301 -7.732 8.032 1.00 92.00 81 ASP A CA 1
ATOM 617 C C . ASP A 1 81 ? -12.467 -9.053 7.281 1.00 92.00 81 ASP A C 1
ATOM 619 O O . ASP A 1 81 ? -13.283 -9.153 6.359 1.00 92.00 81 ASP A O 1
ATOM 623 N N . ALA A 1 82 ? -11.625 -10.027 7.618 1.00 91.12 82 ALA A N 1
ATOM 624 C CA . ALA A 1 82 ? -11.522 -11.291 6.901 1.00 91.12 82 ALA A CA 1
ATOM 625 C C . ALA A 1 82 ? -11.400 -12.477 7.862 1.00 91.12 82 ALA A C 1
ATOM 627 O O . ALA A 1 82 ? -10.899 -12.355 8.976 1.00 91.12 82 ALA A O 1
ATOM 628 N N . GLY A 1 83 ? -11.831 -13.653 7.411 1.00 91.50 83 GLY A N 1
ATOM 629 C CA . GLY A 1 83 ? -11.810 -14.861 8.234 1.00 91.50 83 GLY A CA 1
ATOM 630 C C . GLY A 1 83 ? -12.933 -14.906 9.274 1.00 91.50 83 GLY A C 1
ATOM 631 O O . GLY A 1 83 ? -13.906 -14.154 9.218 1.00 91.50 83 GLY A O 1
ATOM 632 N N . ARG A 1 84 ? -12.829 -15.865 10.194 1.00 90.62 84 ARG A N 1
ATOM 633 C CA . ARG A 1 84 ? -13.797 -16.141 11.265 1.00 90.62 84 ARG A CA 1
ATOM 634 C C . ARG A 1 84 ? -13.055 -16.721 12.465 1.00 90.62 84 ARG A C 1
ATOM 636 O O . ARG A 1 84 ? -12.042 -17.390 12.283 1.00 90.62 84 ARG A O 1
ATOM 643 N N . GLY A 1 85 ? -13.603 -16.524 13.661 1.00 91.00 85 GLY A N 1
ATOM 644 C CA . GLY A 1 85 ? -13.028 -17.005 14.918 1.00 91.00 85 GLY A CA 1
ATOM 645 C C . GLY A 1 85 ? -12.548 -15.854 15.795 1.00 91.00 85 GLY A C 1
ATOM 646 O O . GLY A 1 85 ? -13.141 -14.775 15.763 1.00 91.00 85 GLY A O 1
ATOM 647 N N . LYS A 1 86 ? -11.492 -16.081 16.586 1.00 90.12 86 LYS A N 1
ATOM 648 C CA . LYS A 1 86 ? -11.013 -15.088 17.560 1.00 90.12 86 LYS A CA 1
ATOM 649 C C . LYS A 1 86 ? -10.519 -13.824 16.834 1.00 90.12 86 LYS A C 1
ATOM 651 O O . LYS A 1 86 ? -9.711 -13.965 15.910 1.00 90.12 86 LYS A O 1
ATOM 656 N N . PRO A 1 87 ? -10.981 -12.617 17.214 1.00 91.44 87 PRO A N 1
ATOM 657 C CA . PRO A 1 87 ? -10.548 -11.387 16.567 1.00 91.44 87 PRO A CA 1
ATOM 658 C C . PRO A 1 87 ? -9.075 -11.095 16.867 1.00 91.44 87 PRO A C 1
ATOM 660 O O . PRO A 1 87 ? -8.624 -11.209 18.008 1.00 91.44 87 PRO A O 1
ATOM 663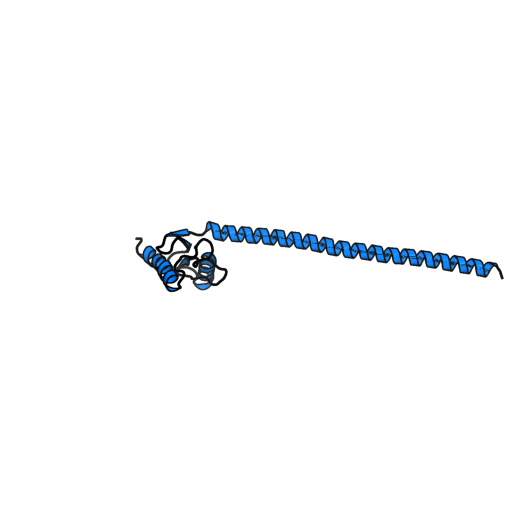 N N . VAL A 1 88 ? -8.331 -10.701 15.834 1.00 92.31 88 VAL A N 1
ATOM 664 C CA . VAL A 1 88 ? -6.943 -10.241 15.939 1.00 92.31 88 VAL A CA 1
ATOM 665 C C . VAL A 1 88 ? -6.793 -8.931 15.181 1.00 92.31 88 VAL A C 1
ATOM 667 O O . VAL A 1 88 ? -7.080 -8.853 13.985 1.00 92.31 88 VAL A O 1
ATOM 670 N N . LEU A 1 89 ? -6.333 -7.905 15.894 1.00 93.38 89 LEU A N 1
ATOM 671 C CA . LEU A 1 89 ? -6.056 -6.588 15.340 1.00 93.38 89 LEU A CA 1
ATOM 672 C C . LEU A 1 89 ? -4.634 -6.550 14.764 1.00 93.38 89 LEU A C 1
ATOM 674 O O . LEU A 1 89 ? -3.666 -6.813 15.476 1.00 93.38 89 LEU A O 1
ATOM 678 N N . LEU A 1 90 ? -4.507 -6.207 13.484 1.00 93.69 90 LEU A N 1
ATOM 679 C CA . LEU A 1 90 ? -3.241 -6.207 12.750 1.00 93.69 90 LEU A CA 1
ATOM 680 C C . LEU A 1 90 ? -2.914 -4.802 12.256 1.00 93.69 90 LEU A C 1
ATOM 682 O O . LEU A 1 90 ? -3.529 -4.296 11.319 1.00 93.69 90 LEU A O 1
ATOM 686 N N . ILE A 1 91 ? -1.926 -4.175 12.893 1.00 93.62 91 ILE A N 1
ATOM 687 C CA . ILE A 1 91 ? -1.505 -2.810 12.578 1.00 93.62 91 ILE A CA 1
ATOM 688 C C . ILE A 1 91 ? -0.340 -2.844 11.593 1.00 93.62 91 ILE A C 1
ATOM 690 O O . ILE A 1 91 ? 0.704 -3.439 11.854 1.00 93.62 91 ILE A O 1
ATOM 694 N N . HIS A 1 92 ? -0.525 -2.193 10.451 1.00 94.06 92 HIS A N 1
ATOM 695 C CA . HIS A 1 92 ? 0.463 -2.157 9.380 1.00 94.06 92 HIS A CA 1
ATOM 696 C C . HIS A 1 92 ? 1.605 -1.154 9.648 1.00 94.06 92 HIS A C 1
ATOM 698 O O . HIS A 1 92 ? 1.465 -0.199 10.418 1.00 94.06 92 HIS A O 1
ATOM 704 N N . GLY A 1 93 ? 2.729 -1.330 8.946 1.00 90.56 93 GLY A N 1
ATOM 705 C CA . GLY A 1 93 ? 3.907 -0.458 9.030 1.00 90.56 93 GLY A CA 1
ATOM 706 C C . GLY A 1 93 ? 3.837 0.769 8.110 1.00 90.56 93 GLY A C 1
ATOM 707 O O . GLY A 1 93 ? 2.763 1.222 7.707 1.00 90.56 93 GLY A O 1
ATOM 708 N N . ALA A 1 94 ? 4.986 1.356 7.771 1.00 87.69 94 ALA A N 1
ATOM 709 C CA . ALA A 1 94 ? 5.051 2.431 6.777 1.00 87.69 94 ALA A CA 1
ATOM 710 C C . ALA A 1 94 ? 4.769 1.903 5.357 1.00 87.69 94 ALA A C 1
ATOM 712 O O . ALA A 1 94 ? 5.114 0.772 5.028 1.00 87.69 94 ALA A O 1
ATOM 713 N N . GLY A 1 95 ? 4.133 2.728 4.521 1.00 82.25 95 GLY A N 1
ATOM 714 C CA . GLY A 1 95 ? 3.769 2.385 3.137 1.00 82.25 95 GLY A CA 1
ATOM 715 C C . GLY A 1 95 ? 2.641 1.355 2.969 1.00 82.25 95 GLY A C 1
ATOM 716 O O . GLY A 1 95 ? 2.371 0.954 1.841 1.00 82.25 95 GLY A O 1
ATOM 717 N N . GLY A 1 96 ? 2.008 0.921 4.063 1.00 89.31 96 GLY A N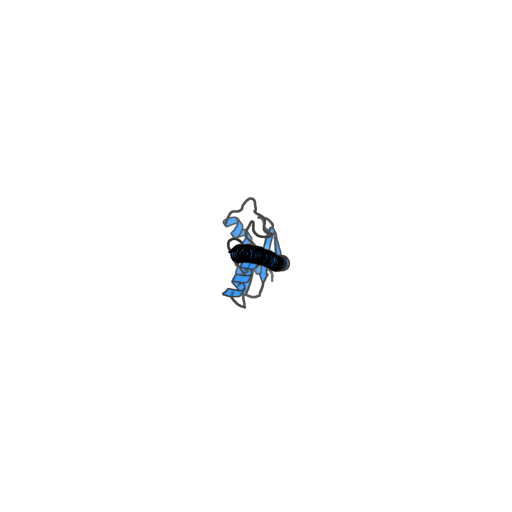 1
ATOM 718 C CA . GLY A 1 96 ? 0.959 -0.100 4.050 1.00 89.31 96 GLY A CA 1
ATOM 719 C C . GLY A 1 96 ? -0.469 0.446 4.075 1.00 89.31 96 GLY A C 1
ATOM 720 O O . GLY A 1 96 ? -0.754 1.563 3.642 1.00 89.31 96 GLY A O 1
ATOM 721 N N . GLY A 1 97 ? -1.352 -0.371 4.636 1.00 92.88 97 GLY A N 1
ATOM 722 C CA . GLY A 1 97 ? -2.771 -0.118 4.819 1.00 92.88 97 GLY A CA 1
ATOM 723 C C . GLY A 1 97 ? -3.439 -1.342 5.438 1.00 92.88 97 GLY A C 1
ATOM 724 O O . GLY A 1 97 ? -2.760 -2.274 5.889 1.00 92.88 97 GLY A O 1
ATOM 725 N N . TYR A 1 98 ? -4.769 -1.360 5.434 1.00 93.62 98 TYR A N 1
ATOM 726 C CA . TYR A 1 98 ? -5.545 -2.512 5.893 1.00 93.62 98 TYR A CA 1
ATOM 727 C C . TYR A 1 98 ? -5.110 -3.836 5.232 1.00 93.62 98 TYR A C 1
ATOM 729 O O . TYR A 1 98 ? -5.102 -4.888 5.868 1.00 93.62 98 TYR A O 1
ATOM 737 N N . ASP A 1 99 ? -4.734 -3.779 3.955 1.00 92.75 99 ASP A N 1
ATOM 738 C CA . ASP A 1 99 ? -4.370 -4.910 3.108 1.00 92.75 99 ASP A CA 1
ATOM 739 C C . ASP A 1 99 ? -3.051 -5.553 3.544 1.00 92.75 99 ASP A C 1
ATOM 741 O O . ASP A 1 99 ? -2.964 -6.778 3.600 1.00 92.75 99 ASP A O 1
ATOM 745 N N . GLN A 1 100 ? -2.057 -4.746 3.932 1.00 93.19 100 GLN A N 1
ATOM 746 C CA . GLN A 1 100 ? -0.827 -5.252 4.540 1.00 93.19 100 GLN A CA 1
ATOM 747 C C . GLN A 1 100 ? -1.130 -5.947 5.873 1.00 93.19 100 GLN A C 1
ATOM 749 O O . GLN A 1 100 ? -0.580 -7.015 6.133 1.00 93.19 100 GLN A O 1
ATOM 754 N N . GLY A 1 101 ? -2.016 -5.373 6.695 1.00 92.81 101 GLY A N 1
ATOM 755 C CA . GLY A 1 101 ? -2.454 -5.995 7.946 1.00 92.81 101 GLY A CA 1
ATOM 756 C C . GLY A 1 101 ? -3.057 -7.380 7.706 1.00 92.81 101 GLY A C 1
ATOM 757 O O . GLY A 1 101 ? -2.589 -8.359 8.282 1.00 92.81 101 GLY A O 1
ATOM 758 N N . LEU A 1 102 ? -4.030 -7.481 6.793 1.00 92.62 102 LEU A N 1
ATOM 759 C CA . LEU A 1 102 ? -4.667 -8.754 6.441 1.00 92.62 102 LEU A CA 1
ATOM 760 C C . LEU A 1 102 ? -3.684 -9.769 5.847 1.00 92.62 102 LEU A C 1
ATOM 762 O O . LEU A 1 102 ? -3.720 -10.933 6.232 1.00 92.62 102 LEU A O 1
ATOM 766 N N . LEU A 1 103 ? -2.797 -9.331 4.950 1.00 91.62 103 LEU A N 1
ATOM 767 C CA . LEU A 1 103 ? -1.780 -10.187 4.343 1.00 91.62 103 LEU A CA 1
ATOM 768 C C . LEU A 1 103 ? -0.869 -10.802 5.411 1.00 91.62 103 LEU A C 1
ATOM 770 O O . LEU A 1 103 ? -0.657 -12.008 5.415 1.00 91.62 103 LEU A O 1
ATOM 774 N N . LEU A 1 104 ? -0.355 -9.992 6.341 1.00 92.25 104 LEU A N 1
ATOM 775 C CA . LEU A 1 104 ? 0.501 -10.489 7.422 1.00 92.25 104 LEU A CA 1
ATOM 776 C C . LEU A 1 104 ? -0.259 -11.462 8.333 1.00 92.25 104 LEU A C 1
ATOM 778 O O . LEU A 1 104 ? 0.289 -12.491 8.715 1.00 92.25 104 LEU A O 1
ATOM 782 N N . GLY A 1 105 ? -1.521 -11.170 8.651 1.00 92.94 105 GLY A N 1
ATOM 783 C CA . GLY A 1 105 ? -2.356 -12.081 9.432 1.00 92.94 105 GLY A CA 1
ATOM 784 C C . GLY A 1 105 ? -2.541 -13.436 8.759 1.00 92.94 105 GLY A C 1
ATOM 785 O O . GLY A 1 105 ? -2.348 -14.462 9.404 1.00 92.94 105 GLY A O 1
ATOM 786 N N . ASP A 1 106 ? -2.850 -13.443 7.464 1.00 91.25 106 ASP A N 1
ATOM 787 C CA . ASP A 1 106 ? -3.031 -14.672 6.689 1.00 91.25 106 ASP A CA 1
ATOM 788 C C . ASP A 1 106 ? -1.732 -15.494 6.619 1.00 91.25 106 ASP A C 1
ATOM 790 O O . ASP A 1 106 ? -1.747 -16.703 6.851 1.00 91.25 106 ASP A O 1
ATOM 794 N N . LEU A 1 107 ? -0.585 -14.832 6.406 1.00 92.31 107 LEU A N 1
ATOM 795 C CA . LEU A 1 107 ? 0.720 -15.500 6.349 1.00 92.31 107 LEU A CA 1
ATOM 796 C C . LEU A 1 107 ? 1.174 -16.090 7.692 1.00 92.31 107 LEU A C 1
ATOM 798 O O . LEU A 1 107 ? 1.818 -17.138 7.695 1.00 92.31 107 LEU A O 1
ATOM 802 N N . PHE A 1 108 ? 0.909 -15.413 8.814 1.00 93.25 108 PHE A N 1
ATOM 803 C CA . PHE A 1 108 ? 1.513 -15.769 10.106 1.00 93.25 108 PHE A CA 1
ATOM 804 C C . PHE A 1 108 ? 0.569 -16.455 11.094 1.00 93.25 108 PHE A C 1
ATOM 806 O O . PHE A 1 108 ? 1.044 -17.207 11.943 1.00 93.25 108 PHE A O 1
ATOM 813 N N . LEU A 1 109 ? -0.740 -16.203 11.026 1.00 90.81 109 LEU A N 1
ATOM 814 C CA . LEU A 1 109 ? -1.711 -16.740 11.989 1.00 90.81 109 LEU A CA 1
ATOM 815 C C . LEU A 1 109 ? -2.456 -17.969 11.454 1.00 90.81 109 LEU A C 1
ATOM 817 O O . LEU A 1 109 ? -2.941 -18.775 12.246 1.00 90.81 109 LEU A O 1
ATOM 821 N N . GLY A 1 110 ? -2.527 -18.136 10.129 1.00 80.88 110 GLY A N 1
ATOM 822 C CA . GLY A 1 110 ? -3.287 -19.210 9.495 1.00 80.88 110 GLY A CA 1
ATOM 823 C C . GLY A 1 110 ? -4.802 -19.089 9.721 1.00 80.88 110 GLY A C 1
ATOM 824 O O . GLY A 1 110 ? -5.345 -18.006 9.938 1.00 80.88 110 GLY A O 1
ATOM 825 N N . GLY A 1 111 ? -5.513 -20.217 9.640 1.00 87.12 111 GLY A N 1
ATOM 826 C CA . GLY A 1 111 ? -6.971 -20.266 9.791 1.00 87.12 111 GLY A CA 1
ATOM 827 C C . GLY A 1 111 ? -7.461 -20.197 11.245 1.00 87.12 111 GLY A C 1
ATOM 828 O O . GLY A 1 111 ? -6.717 -20.447 12.186 1.00 87.12 111 GLY A O 1
ATOM 829 N N . GLY A 1 112 ? -8.755 -19.909 11.430 1.00 90.75 112 GLY A N 1
ATOM 830 C CA . GLY A 1 112 ? -9.411 -19.893 12.751 1.00 90.75 112 GLY A CA 1
ATOM 831 C C . GLY A 1 112 ? -9.367 -18.548 13.482 1.00 90.75 112 GLY A C 1
ATOM 832 O O . GLY A 1 112 ? -9.910 -18.425 14.583 1.00 90.75 112 GLY A O 1
ATOM 833 N N . PHE A 1 113 ? -8.771 -17.535 12.856 1.00 92.81 113 PHE A N 1
ATOM 834 C CA . PHE A 1 113 ? -8.806 -16.156 13.319 1.00 92.81 113 PHE A CA 1
ATOM 835 C C . PHE A 1 113 ? -9.668 -15.291 12.410 1.00 92.81 113 PHE A C 1
ATOM 837 O O . PHE A 1 113 ? -9.779 -15.501 11.197 1.00 92.81 113 PHE A O 1
ATOM 844 N N . ARG A 1 114 ? -10.266 -14.279 13.027 1.00 92.88 114 ARG A N 1
ATOM 845 C CA . ARG A 1 114 ? -10.874 -13.162 12.325 1.00 92.88 114 ARG A CA 1
ATOM 846 C C . ARG A 1 114 ? -9.880 -12.007 12.329 1.00 92.88 114 ARG A C 1
ATOM 848 O O . ARG A 1 114 ? -9.584 -11.435 13.374 1.00 92.88 114 ARG A O 1
ATOM 855 N N . LEU A 1 115 ? -9.359 -11.680 11.162 1.00 93.62 115 LEU A N 1
ATOM 856 C CA . LEU A 1 115 ? -8.332 -10.673 10.968 1.00 93.62 115 LEU A CA 1
ATOM 857 C C . LEU A 1 115 ? -8.988 -9.311 10.757 1.00 93.62 115 LEU A C 1
ATOM 859 O O . LEU A 1 115 ? -9.792 -9.143 9.839 1.00 93.62 115 LEU A O 1
ATOM 863 N N . ILE A 1 116 ? -8.624 -8.343 11.594 1.00 93.75 116 ILE A N 1
ATOM 864 C CA . ILE A 1 116 ? -9.077 -6.957 11.494 1.00 93.75 116 ILE A CA 1
ATOM 865 C C . ILE A 1 116 ? -7.842 -6.090 11.275 1.00 93.75 116 ILE A C 1
ATOM 867 O O . ILE A 1 116 ? -7.017 -5.934 12.171 1.00 93.75 116 ILE A O 1
ATOM 871 N N . GLY A 1 117 ? -7.701 -5.526 10.081 1.00 94.31 117 GLY A N 1
ATOM 872 C CA . GLY A 1 117 ? -6.592 -4.630 9.755 1.00 94.31 117 GLY A CA 1
ATOM 873 C C . GLY A 1 117 ? -7.110 -3.222 9.511 1.00 94.31 117 GLY A C 1
ATOM 874 O O . GLY A 1 117 ? -7.711 -3.014 8.469 1.00 94.31 117 GLY A O 1
ATOM 875 N N . PRO A 1 118 ? -6.954 -2.245 10.410 1.00 94.50 118 PRO A N 1
ATOM 876 C CA . PRO A 1 118 ? -7.272 -0.856 10.101 1.00 94.50 118 PRO A CA 1
ATOM 877 C C . PRO A 1 118 ? -6.126 -0.180 9.334 1.00 94.50 118 PRO A C 1
ATOM 879 O O . PRO A 1 118 ? -4.949 -0.448 9.577 1.00 94.50 118 PRO A O 1
ATOM 882 N N . SER A 1 119 ? -6.460 0.746 8.440 1.00 94.81 119 SER A N 1
ATOM 883 C CA . SER A 1 119 ? -5.516 1.710 7.874 1.00 94.81 119 SER A CA 1
ATOM 884 C C . SER A 1 119 ? -5.258 2.821 8.894 1.00 94.81 119 SER A C 1
ATOM 886 O O . SER A 1 119 ? -6.198 3.472 9.362 1.00 94.81 119 SER A O 1
ATOM 888 N N . ARG A 1 120 ? -3.983 3.061 9.218 1.00 95.12 120 ARG A N 1
ATOM 889 C CA . ARG A 1 120 ? -3.545 4.155 10.101 1.00 95.12 120 ARG A CA 1
ATOM 890 C C . ARG A 1 120 ? -3.959 5.520 9.569 1.00 95.12 120 ARG A C 1
ATOM 892 O O . ARG A 1 120 ? -4.196 5.687 8.375 1.00 95.12 120 ARG A O 1
ATOM 899 N N . PHE A 1 121 ? -4.029 6.507 10.459 1.00 95.25 121 PHE A N 1
ATOM 900 C CA . PHE A 1 121 ? -4.296 7.890 10.065 1.00 95.25 121 PHE A CA 1
ATOM 901 C C . PHE A 1 121 ? -3.311 8.336 8.980 1.00 95.25 121 PHE A C 1
ATOM 903 O O . PHE A 1 121 ? -2.104 8.117 9.098 1.00 95.25 121 PHE A O 1
ATOM 910 N N . GLY A 1 122 ? -3.840 8.923 7.907 1.00 94.00 122 GLY A N 1
ATOM 911 C CA . GLY A 1 122 ? -3.066 9.348 6.741 1.00 94.00 122 GLY A CA 1
ATOM 912 C C . GLY A 1 122 ? -2.738 8.247 5.728 1.00 94.00 122 GLY A C 1
ATOM 913 O O . GLY A 1 122 ? -2.067 8.535 4.739 1.00 94.00 122 GLY A O 1
ATOM 914 N N . TYR A 1 123 ? -3.203 7.011 5.931 1.00 93.44 123 TYR A N 1
ATOM 915 C CA . TYR A 1 123 ? -3.019 5.913 4.982 1.00 93.44 123 TYR A CA 1
ATOM 916 C C . TYR A 1 123 ? -4.320 5.561 4.266 1.00 93.44 123 TYR A C 1
ATOM 918 O O . TYR A 1 123 ? -5.386 5.452 4.871 1.00 93.44 123 TYR A O 1
ATOM 926 N N . LEU A 1 124 ? -4.200 5.321 2.957 1.00 92.00 124 LEU A N 1
ATOM 927 C CA . LEU A 1 124 ? -5.305 4.959 2.071 1.00 92.00 124 LEU A CA 1
ATOM 928 C C . LEU A 1 124 ? -6.515 5.902 2.241 1.00 92.00 124 LEU A C 1
ATOM 930 O O . LEU A 1 124 ? -6.375 7.100 2.002 1.00 92.00 124 LEU A O 1
ATOM 934 N N . LYS A 1 125 ? -7.698 5.391 2.611 1.00 92.88 125 LYS A N 1
ATOM 935 C CA . LYS A 1 125 ? -8.915 6.201 2.796 1.00 92.88 125 LYS A CA 1
ATOM 9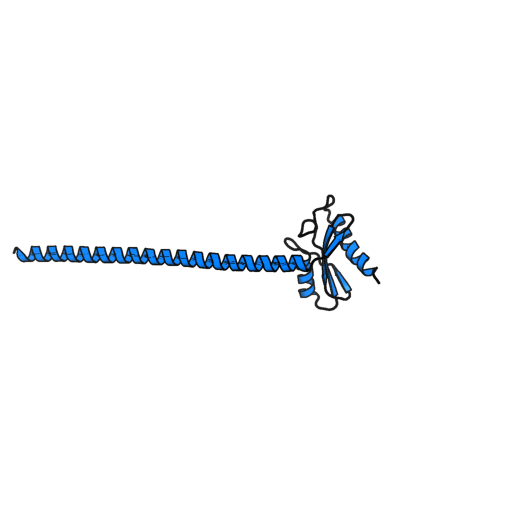36 C C . LYS A 1 125 ? -9.148 6.656 4.245 1.00 92.88 125 LYS A C 1
ATOM 938 O O . LYS A 1 125 ? -10.234 7.165 4.524 1.00 92.88 125 LYS A O 1
ATOM 943 N N . SER A 1 126 ? -8.168 6.505 5.142 1.00 94.19 126 SER A N 1
ATOM 944 C CA . SER A 1 126 ? -8.190 7.052 6.509 1.00 94.19 126 SER A CA 1
ATOM 945 C C . SER A 1 126 ? -7.534 8.443 6.532 1.00 94.19 126 SER A C 1
ATOM 947 O O . SER A 1 126 ? -6.308 8.532 6.413 1.00 94.19 126 SER A O 1
ATOM 949 N N . PRO A 1 127 ? -8.296 9.545 6.678 1.00 94.69 127 PRO A N 1
ATOM 950 C CA . PRO A 1 127 ? -7.732 10.890 6.758 1.00 94.69 127 PRO A CA 1
ATOM 951 C C . PRO A 1 127 ? -6.825 11.071 7.980 1.00 94.69 127 PRO A C 1
ATOM 953 O O . PRO A 1 127 ? -6.827 10.259 8.906 1.00 94.69 127 PRO A O 1
ATOM 956 N N . VAL A 1 128 ? -6.053 12.158 7.986 1.00 95.69 128 VAL A N 1
ATOM 957 C CA . VAL A 1 128 ? -5.353 12.614 9.193 1.00 95.69 128 VAL A CA 1
ATOM 958 C C . VAL A 1 128 ? -6.336 13.467 10.006 1.00 95.69 128 VAL A C 1
ATOM 960 O O . VAL A 1 128 ? -6.773 14.499 9.490 1.00 95.69 128 VAL A O 1
ATOM 963 N N . PRO A 1 129 ? -6.732 13.048 11.220 1.00 94.00 129 PRO A N 1
ATOM 964 C CA . PRO A 1 129 ? -7.554 13.869 12.105 1.00 94.00 129 PRO A CA 1
ATOM 965 C C . PRO A 1 129 ? -6.759 15.028 12.711 1.00 94.00 129 PRO A C 1
ATOM 967 O O . PRO A 1 129 ? -5.531 15.051 12.651 1.00 94.00 129 PRO A O 1
ATOM 970 N N . GLU A 1 130 ? -7.470 15.966 13.340 1.00 94.75 130 GLU A N 1
ATOM 971 C CA . GLU A 1 130 ? -6.857 17.050 14.119 1.00 94.75 130 GLU A CA 1
ATOM 972 C C . GLU A 1 130 ? -5.989 16.490 15.259 1.00 94.75 130 GLU A C 1
ATOM 974 O O . GLU A 1 130 ? -4.813 16.833 15.371 1.00 94.75 130 GLU A O 1
ATOM 979 N N . ASP A 1 131 ? -6.532 15.543 16.033 1.00 93.88 131 ASP A N 1
ATOM 980 C CA . ASP A 1 131 ? -5.765 14.741 16.989 1.00 93.88 131 ASP A CA 1
ATOM 981 C C . ASP A 1 131 ? -5.231 13.469 16.321 1.00 93.88 131 ASP A C 1
ATOM 983 O O . ASP A 1 131 ? -5.894 12.431 16.269 1.00 93.88 131 ASP A O 1
ATOM 987 N N . SER A 1 132 ? -4.011 13.565 15.798 1.00 92.94 132 SER A N 1
ATOM 988 C CA . SER A 1 132 ? -3.293 12.461 15.151 1.00 92.94 132 SER A CA 1
ATOM 989 C C . SER A 1 132 ? -2.361 11.691 16.098 1.00 92.94 132 SER A C 1
ATOM 991 O O . SER A 1 132 ? -1.463 10.983 15.634 1.00 92.94 132 SER A O 1
ATOM 993 N N . SER A 1 133 ? -2.569 11.810 17.416 1.00 94.44 133 SER A N 1
ATOM 994 C CA . SER A 1 133 ? -1.777 11.110 18.431 1.00 94.44 133 SER A CA 1
ATOM 995 C C . SER A 1 133 ? -1.879 9.584 18.321 1.00 94.44 133 SER A C 1
ATOM 997 O O . SER A 1 133 ? -2.824 9.015 17.757 1.00 94.44 133 SER A O 1
ATOM 999 N N . LEU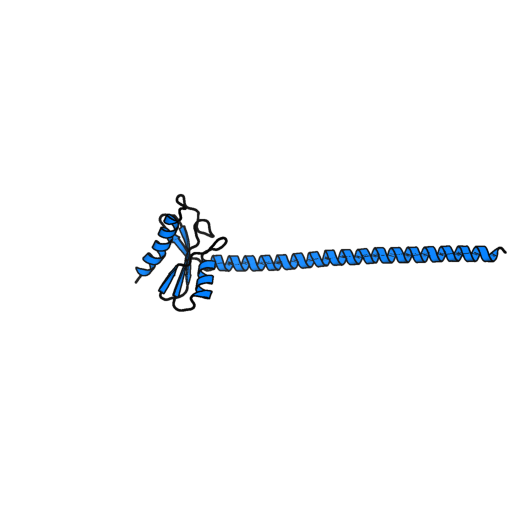 A 1 134 ? -0.881 8.896 18.883 1.00 90.94 134 LEU A N 1
ATOM 1000 C CA . LEU A 1 134 ? -0.886 7.437 18.959 1.00 90.94 134 LEU A CA 1
ATOM 1001 C C . LEU A 1 134 ? -2.050 6.952 19.831 1.00 90.94 134 LEU A C 1
ATOM 1003 O O . LEU A 1 134 ? -2.708 5.971 19.495 1.00 90.94 134 LEU A O 1
ATOM 1007 N N . GLU A 1 135 ? -2.330 7.665 20.917 1.00 92.81 135 GLU A N 1
ATOM 1008 C CA . GLU A 1 135 ? -3.426 7.401 21.838 1.00 92.81 135 GLU A CA 1
ATOM 1009 C C . GLU A 1 135 ? -4.776 7.476 21.118 1.00 92.81 135 GLU A C 1
ATOM 1011 O O . GLU A 1 135 ? -5.568 6.535 21.207 1.00 92.81 135 GLU A O 1
ATOM 1016 N N . ALA A 1 136 ? -5.019 8.536 20.339 1.00 91.44 136 ALA A N 1
ATOM 1017 C CA . ALA A 1 136 ? -6.226 8.663 19.524 1.00 91.44 136 ALA A CA 1
ATOM 1018 C C . ALA A 1 136 ? -6.369 7.499 18.536 1.00 91.44 136 ALA A C 1
ATOM 1020 O O . ALA A 1 136 ? -7.448 6.917 18.402 1.00 91.44 136 ALA A O 1
ATOM 1021 N N . GLN A 1 137 ? -5.267 7.108 17.893 1.00 92.06 137 GLN A N 1
ATOM 1022 C CA . GLN A 1 137 ? -5.253 5.997 16.948 1.00 92.06 137 GLN A CA 1
ATOM 1023 C C . GLN A 1 137 ? -5.566 4.651 17.623 1.00 92.06 137 GLN A C 1
ATOM 1025 O O . GLN A 1 137 ? -6.364 3.874 17.099 1.00 92.06 137 GLN A O 1
ATOM 1030 N N . VAL A 1 138 ? -5.012 4.390 18.811 1.00 90.88 138 VAL A N 1
ATOM 1031 C CA . VAL A 1 138 ? -5.317 3.184 19.598 1.00 90.88 138 VAL A CA 1
ATOM 1032 C C . VAL A 1 138 ? -6.787 3.160 20.012 1.00 90.88 138 VAL A C 1
ATOM 1034 O O . VAL A 1 138 ? -7.453 2.143 19.820 1.00 90.88 138 VAL A O 1
ATOM 1037 N N . VAL A 1 139 ? -7.321 4.273 20.526 1.00 89.19 139 VAL A N 1
ATOM 1038 C CA . VAL A 1 139 ? -8.737 4.367 20.924 1.00 89.19 139 VAL A CA 1
ATOM 1039 C C . VAL A 1 139 ? -9.654 4.104 19.730 1.00 89.19 139 VAL A C 1
ATOM 1041 O O . VAL A 1 139 ? -10.613 3.343 19.849 1.00 89.19 139 VAL A O 1
ATOM 1044 N N . ALA A 1 140 ? -9.344 4.688 18.573 1.00 87.75 140 ALA A N 1
ATOM 1045 C CA . ALA A 1 140 ? -10.118 4.495 17.356 1.00 87.75 140 ALA A CA 1
ATOM 1046 C C . ALA A 1 140 ? -10.160 3.026 16.898 1.00 87.75 140 ALA A C 1
ATOM 1048 O O . ALA A 1 140 ? -11.193 2.543 16.437 1.00 87.75 140 ALA A O 1
ATOM 1049 N N . PHE A 1 141 ? -9.049 2.300 17.035 1.00 89.94 141 PHE A N 1
ATOM 1050 C CA . PHE A 1 141 ? -8.965 0.903 16.611 1.00 89.94 141 PHE A CA 1
ATOM 1051 C C . PHE A 1 141 ? -9.576 -0.069 17.611 1.00 89.94 141 PHE A C 1
ATOM 1053 O O . PHE A 1 141 ? -10.195 -1.052 17.206 1.00 89.94 141 PHE A O 1
ATOM 1060 N N . LEU A 1 142 ? -9.423 0.191 18.908 1.00 84.56 142 LEU A N 1
ATOM 1061 C CA . LEU A 1 142 ? -10.018 -0.650 19.940 1.00 84.56 142 LEU A CA 1
ATOM 1062 C C . LEU A 1 142 ? -11.541 -0.573 19.914 1.00 84.56 142 LEU A C 1
ATOM 1064 O O . LEU A 1 142 ? -12.177 -1.618 20.029 1.00 84.56 142 LEU A O 1
ATOM 1068 N N . ALA A 1 143 ? -12.118 0.610 19.667 1.00 74.75 143 ALA A N 1
ATOM 1069 C CA . ALA A 1 143 ? -13.560 0.753 19.463 1.00 74.75 143 ALA A CA 1
ATOM 1070 C C . ALA A 1 143 ? -14.076 -0.259 18.429 1.00 74.75 143 ALA A C 1
ATOM 1072 O O . ALA A 1 143 ? -15.056 -0.945 18.679 1.00 74.75 143 ALA A O 1
ATOM 1073 N N . ARG A 1 144 ? -13.338 -0.475 17.330 1.00 70.94 144 ARG A N 1
ATOM 1074 C CA . ARG A 1 144 ? -13.711 -1.466 16.315 1.00 70.94 144 ARG A CA 1
ATOM 1075 C C . ARG A 1 144 ? -13.699 -2.908 16.824 1.00 70.94 144 ARG A C 1
ATOM 1077 O O . ARG A 1 144 ? -14.552 -3.687 16.415 1.00 70.94 144 ARG A O 1
ATOM 1084 N N . VAL A 1 145 ? -12.711 -3.297 17.630 1.00 70.19 145 VAL A N 1
ATOM 1085 C CA . VAL A 1 145 ? -12.627 -4.671 18.158 1.00 70.19 145 VAL A CA 1
ATOM 1086 C C . VAL A 1 145 ? -13.763 -4.918 19.149 1.00 70.19 145 VAL A C 1
ATOM 1088 O O . VAL A 1 145 ? -14.438 -5.937 19.037 1.00 70.19 145 VAL A O 1
ATOM 1091 N N . PHE A 1 146 ? -14.020 -3.962 20.044 1.00 67.88 146 PHE A N 1
ATOM 1092 C CA . PHE A 1 146 ? -15.050 -4.082 21.076 1.00 67.88 146 PHE A CA 1
ATOM 1093 C C . PHE A 1 146 ? -16.478 -3.965 20.517 1.00 67.88 146 PHE A C 1
ATOM 1095 O O . PHE A 1 146 ? -17.312 -4.810 20.824 1.00 67.88 146 PHE A O 1
ATOM 1102 N N . GLU A 1 147 ? -16.753 -3.024 19.604 1.00 69.62 147 GLU A N 1
ATOM 1103 C CA . GLU A 1 147 ? -18.069 -2.903 18.941 1.00 69.62 147 GLU A CA 1
ATOM 1104 C C . GLU A 1 147 ? -18.458 -4.167 18.150 1.00 69.62 147 GLU A C 1
ATOM 1106 O O . GLU A 1 147 ? -19.633 -4.408 17.885 1.00 69.62 147 GLU A O 1
ATOM 1111 N N . MET A 1 148 ? -17.480 -4.988 17.757 1.00 61.41 148 MET A N 1
ATOM 1112 C CA . MET A 1 148 ? -17.709 -6.228 17.010 1.00 61.41 148 MET A CA 1
ATOM 1113 C C . MET A 1 148 ? -17.832 -7.474 17.887 1.00 61.41 148 MET A C 1
ATOM 1115 O O . MET A 1 148 ? -18.217 -8.516 17.357 1.00 61.41 148 MET A O 1
ATOM 1119 N N . GLU A 1 149 ? -17.506 -7.386 19.179 1.00 58.84 149 GLU A N 1
ATOM 1120 C CA . GLU A 1 149 ? -17.825 -8.419 20.174 1.00 58.84 149 GLU A CA 1
ATOM 1121 C C . GLU A 1 149 ? -19.246 -8.248 20.735 1.00 58.84 149 GLU A C 1
ATOM 1123 O O . GLU A 1 149 ? -19.855 -9.229 21.150 1.00 58.84 149 GLU A O 1
ATOM 1128 N N . GLU A 1 150 ? -19.805 -7.033 20.693 1.00 55.22 150 GLU A N 1
ATOM 1129 C CA . GLU A 1 150 ? -21.163 -6.727 21.173 1.00 55.22 150 GLU A CA 1
ATOM 1130 C C . GLU A 1 150 ? -22.280 -6.998 20.145 1.00 55.22 150 GLU A C 1
ATOM 1132 O O . GLU A 1 150 ? -23.461 -6.876 20.475 1.00 55.22 150 GLU A O 1
ATOM 1137 N N . MET A 1 151 ? -21.947 -7.385 18.906 1.00 39.66 151 MET A N 1
ATOM 1138 C CA . MET A 1 151 ? -22.943 -7.813 17.915 1.00 39.66 151 MET A CA 1
ATOM 1139 C C . MET A 1 151 ? -23.252 -9.318 18.068 1.00 39.66 151 MET A C 1
ATOM 1141 O O . MET A 1 151 ? -22.350 -10.121 17.815 1.00 39.66 151 MET A O 1
ATOM 1145 N N . PRO A 1 152 ? -24.484 -9.696 18.480 1.00 37.72 152 PRO A N 1
ATOM 1146 C CA . PRO A 1 152 ? -24.889 -11.085 18.725 1.00 37.72 152 PRO A CA 1
ATOM 1147 C C . PRO A 1 152 ? -24.953 -11.953 17.461 1.00 37.72 152 PRO A C 1
ATOM 1149 O O . PRO A 1 152 ? -25.196 -11.409 16.357 1.00 37.72 152 PRO A O 1
#

Foldseek 3Di:
DPPVVVVVVVVVVVVVVVVVVVVVVVVVVVVVVVVVVVVVVVVVVVVVVVVVVVVVVVVVCVVVPAWDWDQDPQGIWIKGKDADAAEDEFEDDPPDANVNRVVCCCVPVNHRYTGIYIGQDPPDPHHHGPPNDPVVRVVRRVCVNVVVVPPD

Sequence (152 aa):
MGSLITDAGARVAAYGGLAHVAEKGDEMMTWYIRAGICFGGLLMGVWISLRYQRDVQAARKRVTAGSRMIETKFGRIEYGDAGRGKPVLLIHGAGGGYDQGLLLGDLFLGGGFRLIGPSRFGYLKSPVPEDSSLEAQVVAFLARVFEMEEMP

pLDDT: mean 86.16, std 12.6, range [37.72, 98.5]

Radius of gyration: 34.68 Å; chains: 1; bounding box: 86×37×90 Å

Secondary structure (DSSP, 8-state):
--HHHHHHHHHHHHHHHHHHHHHHHHHHHHHHHHHHHHHHHHHHHHHHHHHHHHHHHHHHHHHHHS-EEEEETTEEEEEEEEESSEEEE----TT--HHHHHHHHHHHH-SSEEEEEEPPTTSTT----S---HHHHHHHHHHHHHHTTS--